Protein AF-A0A0C5AYK4-F1 (afdb_monomer)

Secondary structure (DSSP, 8-state):
-HHHHHHHHHHHHHHHHHHHHHHHHHHHHHTTT--HHHHHHHHHHHHHHH---HHHHHHHHT--HHHHH-------THHHHHHHHHHHHH-TT--HHHHHHHHHHTTS--

Mean predicted aligned error: 10.91 Å

Nearest PDB structures (foldseek):
  7tdy-assembly1_A  TM=3.920E-01  e=7.706E+00  Homo sapiens

Radius of gyration: 23.85 Å; Cα contacts (8 Å, |Δi|>4): 44; chains: 1; bounding box: 47×33×70 Å

Foldseek 3Di:
DVVVVVVVVVVVVVVVLVVLLVVLLVVCVVPVPDDPVCVLCVLVVSCVVSVDDLVSSCVSVVHDSCSNPDDPPPPVCVVVVVLLVVCCVVPVPDDPVNSVVVCVVVVNHD

Solvent-accessible surface area (backbone atoms only — not comparable to full-atom values): 6595 Å² total; 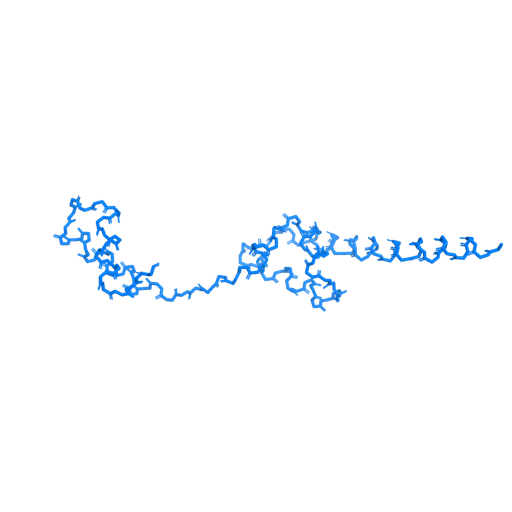per-residue (Å²): 114,71,65,60,55,54,49,50,54,53,48,54,49,51,52,51,54,52,51,51,51,49,54,53,47,52,54,49,62,78,53,70,88,58,56,77,70,55,61,67,51,41,58,58,53,49,29,69,75,67,71,48,52,74,67,56,46,27,61,73,67,74,45,54,69,66,64,74,65,54,74,83,69,82,63,81,50,60,65,58,53,51,49,52,48,54,50,40,75,77,39,73,86,59,50,70,72,56,51,50,54,51,38,39,75,70,68,78,45,135

Sequence (110 aa):
MRQLEKVNLRLKRRVADLNLDKAMLQDILAKKALTLARLREWPRDLQARYGASERQVCFAQQVSSSSFRCRFVAADDSALRLRIKEIIETRIHYRYRRVHVMLRREGLVG

Structure (mmCIF, N/CA/C/O backbone):
data_AF-A0A0C5AYK4-F1
#
_entry.id   AF-A0A0C5AYK4-F1
#
loop_
_atom_site.group_PDB
_atom_site.id
_atom_site.type_symbol
_atom_site.label_atom_id
_atom_site.label_alt_id
_atom_site.label_comp_id
_atom_site.label_asym_id
_atom_site.label_entity_id
_atom_site.label_seq_id
_atom_site.pdbx_PDB_ins_code
_atom_site.Cartn_x
_atom_site.Cartn_y
_atom_site.Cartn_z
_atom_site.occupancy
_atom_site.B_iso_or_equiv
_atom_site.auth_seq_id
_atom_site.auth_comp_id
_atom_site.auth_asym_id
_atom_site.auth_atom_id
_atom_site.pdbx_PDB_model_num
ATOM 1 N N . MET A 1 1 ? 27.879 -15.605 -33.256 1.00 61.47 1 MET A N 1
ATOM 2 C CA . MET A 1 1 ? 26.767 -14.657 -33.521 1.00 61.47 1 MET A CA 1
ATOM 3 C C . MET A 1 1 ? 25.600 -14.758 -32.526 1.00 61.47 1 MET A C 1
ATOM 5 O O . MET A 1 1 ? 25.299 -13.752 -31.900 1.00 61.47 1 MET A O 1
ATOM 9 N N . ARG A 1 2 ? 25.012 -15.938 -32.250 1.00 74.56 2 ARG A N 1
ATOM 10 C CA . ARG A 1 2 ? 23.851 -16.093 -31.325 1.00 74.56 2 ARG A CA 1
ATOM 11 C C . ARG A 1 2 ? 24.020 -15.576 -29.884 1.00 74.56 2 ARG A C 1
ATOM 13 O O . ARG A 1 2 ? 23.032 -15.283 -29.214 1.00 74.56 2 ARG A O 1
ATOM 20 N N . GLN A 1 3 ? 25.243 -15.503 -29.358 1.00 86.06 3 GLN A N 1
ATOM 21 C CA . GLN A 1 3 ? 25.481 -15.041 -27.983 1.00 86.06 3 GLN A CA 1
ATOM 22 C C . GLN A 1 3 ? 25.243 -13.532 -27.833 1.00 86.06 3 GLN A C 1
ATOM 24 O O . GLN A 1 3 ? 24.613 -13.107 -26.866 1.00 86.06 3 GLN A O 1
ATOM 29 N N . LEU A 1 4 ? 25.681 -12.741 -28.818 1.00 84.56 4 LEU A N 1
ATOM 30 C CA . LEU A 1 4 ? 25.492 -11.288 -28.837 1.00 84.56 4 LEU A CA 1
ATOM 31 C C . LEU A 1 4 ? 24.009 -10.921 -28.942 1.00 84.56 4 LEU A C 1
ATOM 33 O O . LEU A 1 4 ? 23.543 -10.035 -28.232 1.00 84.56 4 LEU A O 1
ATOM 37 N N . GLU A 1 5 ? 23.240 -11.655 -29.745 1.00 89.00 5 GLU A N 1
ATOM 38 C CA . GLU A 1 5 ? 21.788 -11.469 -29.870 1.00 89.00 5 GLU A CA 1
ATOM 39 C C . GLU A 1 5 ? 21.062 -11.724 -28.543 1.00 89.00 5 GLU A C 1
ATOM 41 O O . GLU A 1 5 ? 20.234 -10.917 -28.119 1.00 89.00 5 GLU A O 1
ATOM 46 N N . LYS A 1 6 ? 21.418 -12.808 -27.836 1.00 89.44 6 LYS A N 1
ATOM 47 C CA . LYS A 1 6 ? 20.855 -13.129 -26.514 1.00 89.44 6 LYS A CA 1
ATOM 48 C C . LYS A 1 6 ? 21.170 -12.052 -25.475 1.00 89.44 6 LYS A C 1
ATOM 50 O O . LYS A 1 6 ? 20.292 -11.690 -24.692 1.00 89.44 6 LYS A O 1
ATOM 55 N N . VAL A 1 7 ? 22.405 -11.549 -25.449 1.00 91.88 7 VAL A N 1
ATOM 56 C CA . VAL A 1 7 ? 22.812 -10.478 -24.524 1.00 91.88 7 VAL A CA 1
ATOM 57 C C . VAL A 1 7 ? 22.095 -9.172 -24.862 1.00 91.88 7 VAL A C 1
ATOM 59 O O . VAL A 1 7 ? 21.545 -8.545 -23.962 1.00 91.88 7 VAL A O 1
ATOM 62 N N . ASN A 1 8 ? 21.984 -8.815 -26.142 1.00 93.00 8 ASN A N 1
ATOM 63 C CA . ASN A 1 8 ? 21.244 -7.628 -26.573 1.00 93.00 8 ASN A CA 1
ATOM 64 C C . ASN A 1 8 ? 19.762 -7.691 -26.200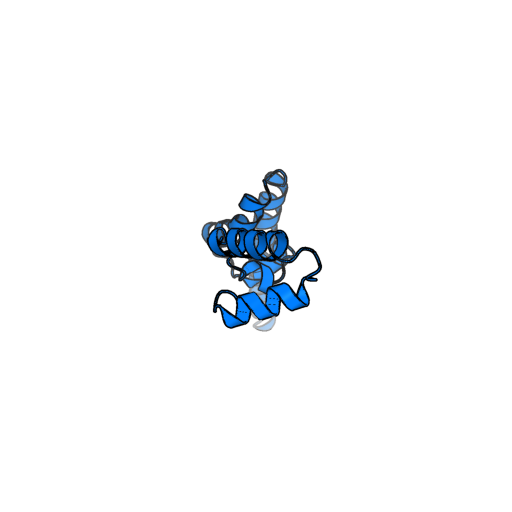 1.00 93.00 8 ASN A C 1
ATOM 66 O O . ASN A 1 8 ? 19.205 -6.701 -25.733 1.00 93.00 8 ASN A O 1
ATOM 70 N N . LEU A 1 9 ? 19.120 -8.852 -26.334 1.00 92.31 9 LEU A N 1
ATOM 71 C CA . LEU A 1 9 ? 17.741 -9.048 -25.881 1.00 92.31 9 LEU A CA 1
ATOM 72 C C . LEU A 1 9 ? 17.596 -8.838 -24.368 1.00 92.31 9 LEU A C 1
ATOM 74 O O . LEU A 1 9 ? 16.660 -8.176 -23.922 1.00 92.31 9 LEU A O 1
ATOM 78 N N . ARG A 1 10 ? 18.536 -9.364 -23.574 1.00 89.69 10 ARG A N 1
ATOM 79 C CA . ARG A 1 10 ? 18.552 -9.174 -22.113 1.00 89.69 10 ARG A CA 1
ATOM 80 C C . ARG A 1 10 ? 18.774 -7.713 -21.727 1.00 89.69 10 ARG A C 1
ATOM 82 O O . ARG A 1 10 ? 18.114 -7.231 -20.812 1.00 89.69 10 ARG A O 1
ATOM 89 N N . LEU A 1 11 ? 19.667 -7.014 -22.425 1.00 92.31 11 LEU A N 1
ATOM 90 C CA . LEU A 1 11 ? 19.934 -5.595 -22.194 1.00 92.31 11 LEU A CA 1
ATOM 91 C C . LEU A 1 11 ? 18.724 -4.737 -22.548 1.00 92.31 11 LEU A C 1
ATOM 93 O O . LEU A 1 11 ? 18.305 -3.932 -21.727 1.00 92.31 11 LEU A O 1
ATOM 97 N N . LYS A 1 12 ? 18.110 -4.961 -23.714 1.00 93.38 12 LYS A N 1
ATOM 98 C CA . LYS A 1 12 ? 16.899 -4.239 -24.127 1.00 93.38 12 LYS A CA 1
ATOM 99 C C . LYS A 1 12 ? 15.768 -4.397 -23.111 1.00 93.38 12 LYS A C 1
ATOM 101 O O . LYS A 1 12 ? 15.123 -3.410 -22.779 1.00 93.38 12 LYS A O 1
ATOM 106 N N . ARG A 1 13 ? 15.576 -5.607 -2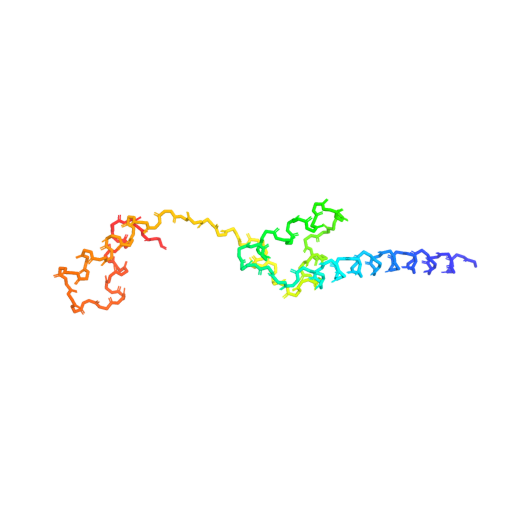2.571 1.00 89.12 13 ARG A N 1
ATOM 107 C CA . ARG A 1 13 ? 14.606 -5.856 -21.490 1.00 89.12 13 ARG A CA 1
ATOM 108 C C . ARG A 1 13 ? 14.948 -5.068 -20.225 1.00 89.12 13 ARG A C 1
ATOM 110 O O . ARG A 1 13 ? 14.119 -4.299 -19.765 1.00 89.12 13 ARG A O 1
ATOM 117 N N . ARG A 1 14 ? 16.188 -5.164 -19.733 1.00 89.12 14 ARG A N 1
ATOM 118 C CA . ARG A 1 14 ? 16.626 -4.420 -18.536 1.00 89.12 14 ARG A CA 1
ATOM 119 C C . ARG A 1 14 ? 16.493 -2.907 -18.694 1.00 89.12 14 ARG A C 1
ATOM 121 O O . ARG A 1 14 ? 16.099 -2.236 -17.753 1.00 89.12 14 ARG A O 1
ATOM 128 N N . VAL A 1 15 ? 16.827 -2.367 -19.864 1.00 92.50 15 VAL A N 1
ATOM 129 C CA . VAL A 1 15 ? 16.691 -0.932 -20.147 1.00 92.50 15 VAL A CA 1
ATOM 130 C C . VAL A 1 15 ? 15.221 -0.515 -20.140 1.00 92.50 15 VAL A C 1
ATOM 132 O O . VAL A 1 15 ? 14.902 0.539 -19.599 1.00 92.50 15 VAL A O 1
ATOM 135 N N . ALA A 1 16 ? 14.324 -1.335 -20.694 1.00 89.19 16 ALA A N 1
ATOM 136 C CA . ALA A 1 16 ? 12.889 -1.073 -20.640 1.00 89.19 16 ALA A CA 1
ATOM 137 C C . ALA A 1 16 ? 12.363 -1.080 -19.194 1.00 89.19 16 ALA A C 1
ATOM 139 O O . ALA A 1 16 ? 11.683 -0.134 -18.804 1.00 89.19 16 ALA A O 1
ATOM 140 N N . ASP A 1 17 ? 12.747 -2.081 -18.395 1.00 87.38 17 ASP A N 1
ATOM 141 C CA . ASP A 1 17 ? 12.356 -2.186 -16.984 1.00 87.38 17 ASP A CA 1
ATOM 142 C C . ASP A 1 17 ? 12.847 -0.969 -16.174 1.00 87.38 17 ASP A C 1
ATOM 144 O O . ASP A 1 17 ? 12.067 -0.321 -15.481 1.00 87.38 17 ASP A O 1
ATOM 148 N N . LEU A 1 18 ? 14.120 -0.584 -16.330 1.00 89.06 18 LEU A N 1
ATOM 149 C CA . LEU A 1 18 ? 14.699 0.571 -15.632 1.00 89.06 18 LEU A CA 1
ATOM 150 C C . LEU A 1 18 ? 14.089 1.907 -16.071 1.00 89.06 18 LEU A C 1
ATOM 152 O O . LEU A 1 18 ? 13.952 2.820 -15.256 1.00 89.06 18 LEU A O 1
ATOM 156 N N . ASN A 1 19 ? 13.730 2.050 -17.349 1.00 90.25 19 ASN A N 1
ATOM 157 C CA . ASN A 1 19 ? 13.054 3.252 -17.835 1.00 90.25 19 ASN A CA 1
ATOM 158 C C . ASN A 1 19 ? 11.644 3.380 -17.249 1.00 90.25 19 ASN A C 1
ATOM 160 O O . ASN A 1 19 ? 11.234 4.493 -16.914 1.00 90.25 19 ASN A O 1
ATOM 164 N N . LEU A 1 20 ? 10.932 2.261 -17.091 1.00 87.94 20 LEU A N 1
ATOM 165 C CA . LEU A 1 20 ? 9.634 2.231 -16.422 1.00 87.94 20 LEU A CA 1
ATOM 166 C C . LEU A 1 20 ? 9.770 2.679 -14.962 1.00 87.94 20 LEU A C 1
ATOM 168 O O . LEU A 1 20 ? 9.088 3.613 -14.539 1.00 87.94 20 LEU A O 1
ATOM 172 N N . ASP A 1 21 ? 10.715 2.087 -14.229 1.00 86.06 21 ASP A N 1
ATOM 173 C CA . ASP A 1 21 ? 10.976 2.422 -12.826 1.00 86.06 21 ASP A CA 1
ATOM 174 C C . ASP A 1 21 ? 11.369 3.898 -12.664 1.00 86.06 21 ASP A C 1
ATOM 176 O O . ASP A 1 21 ? 10.867 4.596 -11.781 1.00 86.06 21 ASP A O 1
ATOM 180 N N . LYS A 1 22 ? 12.218 4.419 -13.558 1.00 90.19 22 LYS A N 1
ATOM 181 C CA . LYS A 1 22 ? 12.606 5.835 -13.569 1.00 90.19 22 LYS A CA 1
ATOM 182 C C . LYS A 1 22 ? 11.398 6.755 -13.748 1.00 90.19 22 LYS A C 1
ATOM 184 O O . LYS A 1 22 ? 11.284 7.740 -13.018 1.00 90.19 22 LYS A O 1
ATOM 189 N N . ALA A 1 23 ? 10.515 6.456 -14.701 1.00 87.88 23 ALA A N 1
ATOM 190 C CA . ALA A 1 23 ? 9.320 7.259 -14.949 1.00 87.88 23 ALA A CA 1
ATOM 191 C C . ALA A 1 23 ? 8.390 7.262 -13.725 1.00 87.88 23 ALA A C 1
ATOM 193 O O . ALA A 1 23 ? 7.915 8.318 -13.311 1.00 87.88 23 ALA A O 1
ATOM 194 N N . MET A 1 24 ? 8.204 6.099 -13.096 1.00 85.25 24 MET A N 1
ATOM 195 C CA . MET A 1 24 ? 7.419 5.965 -11.868 1.00 85.25 24 MET A CA 1
ATOM 196 C C . MET A 1 24 ? 8.014 6.785 -10.713 1.00 85.25 24 MET A C 1
ATOM 198 O O . MET A 1 24 ? 7.289 7.507 -10.031 1.00 85.25 24 MET A O 1
ATOM 202 N N . LEU A 1 25 ? 9.334 6.721 -10.509 1.00 84.44 25 LEU A N 1
ATOM 203 C CA . LEU A 1 25 ? 10.032 7.470 -9.459 1.00 84.44 25 LEU A CA 1
ATOM 204 C C . LEU A 1 25 ? 9.970 8.986 -9.668 1.00 84.44 25 LEU A C 1
ATOM 206 O O . LEU A 1 25 ? 9.796 9.727 -8.701 1.00 84.44 25 LEU A O 1
ATOM 210 N N . GLN A 1 26 ? 10.078 9.458 -10.912 1.00 86.50 26 GLN A N 1
ATOM 211 C CA . GLN A 1 26 ? 9.903 10.879 -11.225 1.00 86.50 26 GLN A CA 1
ATOM 212 C C . GLN A 1 26 ? 8.496 11.361 -10.868 1.00 86.50 26 GLN A C 1
ATOM 214 O O . GLN A 1 26 ? 8.349 12.429 -10.273 1.00 86.50 26 GLN A O 1
ATOM 219 N N . ASP A 1 27 ? 7.477 10.551 -11.155 1.00 83.38 27 ASP A N 1
ATOM 220 C CA . ASP A 1 27 ? 6.095 10.883 -10.822 1.00 83.38 27 ASP A CA 1
ATOM 221 C C . ASP A 1 27 ? 5.891 10.931 -9.293 1.00 83.38 27 ASP A C 1
ATOM 223 O O . ASP A 1 27 ? 5.279 11.871 -8.778 1.00 83.38 27 ASP A O 1
ATOM 227 N N . ILE A 1 28 ? 6.466 9.970 -8.550 1.00 77.00 28 ILE A N 1
ATOM 228 C CA . ILE A 1 28 ? 6.462 9.940 -7.071 1.00 77.00 28 ILE A CA 1
ATOM 229 C C . ILE A 1 28 ? 7.100 11.209 -6.499 1.00 77.00 28 ILE A C 1
ATOM 231 O O . ILE A 1 28 ? 6.529 11.852 -5.616 1.00 77.00 28 ILE A O 1
ATOM 235 N N . LEU A 1 29 ? 8.279 11.583 -7.002 1.00 79.12 29 LEU A N 1
ATOM 236 C CA . LEU A 1 29 ? 9.006 12.766 -6.542 1.00 79.12 29 LEU A CA 1
ATOM 237 C C . LEU A 1 29 ? 8.214 14.053 -6.791 1.00 79.12 29 LEU A C 1
ATOM 239 O O . LEU A 1 29 ? 8.148 14.898 -5.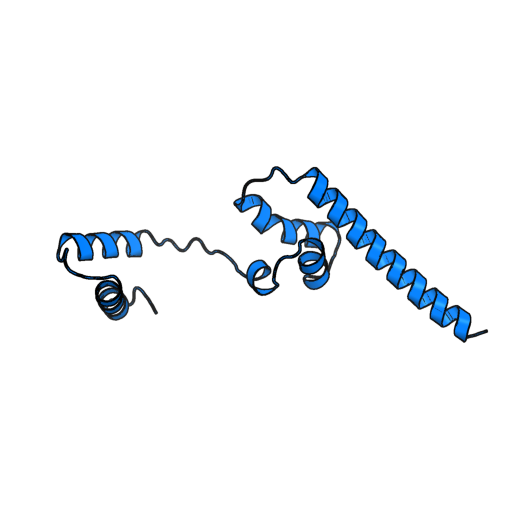899 1.00 79.12 29 LEU A O 1
ATOM 243 N N . ALA A 1 30 ? 7.556 14.172 -7.947 1.00 78.50 30 ALA A N 1
ATOM 244 C CA . ALA A 1 30 ? 6.729 15.330 -8.287 1.00 78.50 30 ALA A CA 1
ATOM 245 C C . ALA A 1 30 ? 5.519 15.508 -7.352 1.00 78.50 30 ALA A C 1
ATOM 247 O O . ALA A 1 30 ? 4.997 16.611 -7.206 1.00 78.50 30 ALA A O 1
ATOM 248 N N . LYS A 1 31 ? 5.059 14.432 -6.708 1.00 71.12 31 LYS A N 1
ATOM 249 C CA . LYS A 1 31 ? 3.802 14.399 -5.951 1.00 71.12 31 LYS A CA 1
ATOM 250 C C . LYS A 1 31 ? 4.010 14.002 -4.478 1.00 71.12 31 LYS A C 1
ATOM 252 O O . LYS A 1 31 ? 3.078 13.578 -3.803 1.00 71.12 31 LYS A O 1
ATOM 257 N N . LYS A 1 32 ? 5.220 14.194 -3.942 1.00 61.25 32 LYS A N 1
ATOM 258 C CA . LYS A 1 32 ? 5.621 13.859 -2.557 1.00 61.25 32 LYS A CA 1
ATOM 259 C C . LYS A 1 32 ? 4.830 14.601 -1.455 1.00 61.25 32 LYS A C 1
ATOM 261 O O . LYS A 1 32 ? 4.900 14.213 -0.295 1.00 61.25 32 LYS A O 1
ATOM 266 N N . ALA A 1 33 ? 4.055 15.631 -1.801 1.00 58.53 33 ALA A N 1
ATOM 267 C CA . ALA A 1 33 ? 3.273 16.462 -0.875 1.00 58.53 33 ALA A CA 1
ATOM 268 C C . ALA A 1 33 ? 1.829 15.966 -0.616 1.00 58.53 33 ALA A C 1
ATOM 270 O O . ALA A 1 33 ? 0.943 16.759 -0.304 1.00 58.53 33 ALA A O 1
ATOM 271 N N . LEU A 1 34 ? 1.549 14.673 -0.788 1.00 64.94 34 LEU A N 1
ATOM 272 C CA . LEU A 1 34 ? 0.191 14.132 -0.692 1.00 64.94 34 LEU A CA 1
ATOM 273 C C . LEU A 1 34 ? -0.169 13.643 0.721 1.00 64.94 34 LEU A C 1
ATOM 275 O O . LEU A 1 34 ? 0.657 13.085 1.439 1.00 64.94 34 LEU A O 1
ATOM 279 N N . THR A 1 35 ? -1.439 13.808 1.103 1.00 68.94 35 THR A N 1
ATOM 280 C CA . THR A 1 35 ? -2.012 13.294 2.359 1.00 68.94 35 THR A CA 1
ATOM 281 C C . THR A 1 35 ? -1.852 11.767 2.455 1.00 68.94 35 THR A C 1
ATOM 283 O O . THR A 1 35 ? -1.954 11.067 1.449 1.00 68.94 35 THR A O 1
ATOM 286 N N . LEU A 1 36 ? -1.678 11.223 3.668 1.00 64.31 36 LEU A N 1
ATOM 287 C CA . LEU A 1 36 ? -1.527 9.779 3.948 1.00 64.31 36 LEU A CA 1
ATOM 288 C C . LEU A 1 36 ? -2.560 8.876 3.246 1.00 64.31 36 LEU A C 1
ATOM 290 O O . LEU A 1 36 ? -2.218 7.777 2.820 1.00 64.31 36 LEU A O 1
ATOM 294 N N . ALA A 1 37 ? -3.807 9.333 3.100 1.00 67.62 37 ALA A N 1
ATOM 295 C CA . ALA A 1 37 ? -4.847 8.610 2.365 1.00 67.62 37 ALA A CA 1
ATOM 296 C C . ALA A 1 37 ? -4.509 8.473 0.870 1.00 67.62 37 ALA A C 1
ATOM 298 O O . ALA A 1 37 ? -4.565 7.383 0.306 1.00 67.62 37 ALA A O 1
ATOM 299 N N . ARG A 1 38 ? -4.051 9.564 0.251 1.00 71.44 38 ARG A N 1
ATOM 300 C CA . ARG A 1 38 ? -3.672 9.602 -1.161 1.00 71.44 38 ARG A CA 1
ATOM 301 C C . ARG A 1 38 ? -2.415 8.774 -1.434 1.00 71.44 38 ARG A C 1
ATOM 303 O O . ARG A 1 38 ? -2.352 8.122 -2.468 1.00 71.44 38 ARG A O 1
ATOM 310 N N . LEU A 1 39 ? -1.459 8.733 -0.500 1.00 68.50 39 LEU A N 1
ATOM 311 C CA . LEU A 1 39 ? -0.284 7.850 -0.582 1.00 68.50 39 LEU A CA 1
ATOM 312 C C . LEU A 1 39 ? -0.659 6.355 -0.623 1.00 68.50 39 LEU A C 1
ATOM 314 O O . LEU A 1 39 ? 0.088 5.564 -1.189 1.00 68.50 39 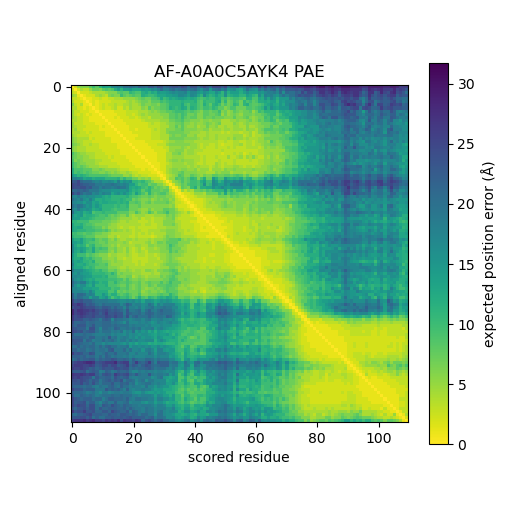LEU A O 1
ATOM 318 N N . ARG A 1 40 ? -1.812 5.961 -0.061 1.00 70.06 40 ARG A N 1
ATOM 319 C CA . ARG A 1 40 ? -2.280 4.561 -0.034 1.00 70.06 40 ARG A CA 1
ATOM 320 C C . ARG A 1 40 ? -2.982 4.124 -1.323 1.00 70.06 40 ARG A C 1
ATOM 322 O O . ARG A 1 40 ? -2.851 2.968 -1.711 1.00 70.06 40 ARG A O 1
ATOM 329 N N . GLU A 1 41 ? -3.698 5.023 -1.994 1.00 75.44 41 GLU A N 1
ATOM 330 C CA . GLU A 1 41 ? -4.311 4.759 -3.313 1.00 75.44 41 GLU A CA 1
ATOM 331 C C . GLU A 1 41 ? -3.299 4.840 -4.456 1.00 75.44 41 GLU A C 1
ATOM 333 O O . GLU A 1 41 ? -3.379 4.121 -5.450 1.00 75.44 41 GLU A O 1
ATOM 338 N N . TRP A 1 42 ? -2.283 5.669 -4.272 1.00 75.12 42 TRP A N 1
ATOM 339 C CA . TRP A 1 42 ? -1.248 5.956 -5.246 1.00 75.12 42 TRP A CA 1
ATOM 340 C C . TRP A 1 42 ? -0.563 4.782 -5.939 1.00 75.12 42 TRP A C 1
ATOM 342 O O . TRP A 1 42 ? -0.380 4.832 -7.157 1.00 75.12 42 TRP A O 1
ATOM 352 N N . PRO A 1 43 ? -0.138 3.729 -5.222 1.00 79.44 43 PRO A N 1
ATOM 353 C CA . PRO A 1 43 ? 0.483 2.604 -5.895 1.00 79.44 43 PRO A CA 1
ATOM 354 C C . PRO A 1 43 ? -0.500 1.853 -6.812 1.00 79.44 43 PRO A C 1
ATOM 356 O O . PRO A 1 43 ? -0.067 1.286 -7.812 1.00 79.44 43 PRO A O 1
ATOM 359 N N . ARG A 1 44 ? -1.820 1.911 -6.569 1.00 80.81 44 ARG A N 1
ATOM 360 C CA . ARG A 1 44 ? -2.816 1.401 -7.532 1.00 80.81 44 ARG A CA 1
ATOM 361 C C . ARG A 1 44 ? -2.920 2.299 -8.765 1.00 80.81 44 ARG A C 1
ATOM 363 O O . ARG A 1 44 ? -2.965 1.781 -9.878 1.00 80.81 44 ARG A O 1
ATOM 370 N N . ASP A 1 45 ? -2.871 3.617 -8.584 1.00 81.94 45 ASP A N 1
ATOM 371 C CA . ASP A 1 45 ? -2.849 4.574 -9.698 1.00 81.94 45 ASP A CA 1
ATOM 372 C C . ASP A 1 45 ? -1.618 4.382 -10.596 1.00 81.94 45 ASP A C 1
ATOM 374 O O . ASP A 1 45 ? -1.733 4.404 -11.820 1.00 81.94 45 ASP A O 1
ATOM 378 N N . LEU A 1 46 ? -0.437 4.172 -10.006 1.00 81.81 46 LEU A N 1
ATOM 379 C CA . LEU A 1 46 ? 0.795 3.850 -10.737 1.00 81.81 46 LEU A CA 1
ATOM 380 C C . LEU A 1 46 ? 0.655 2.547 -11.526 1.00 81.81 46 LEU A C 1
ATOM 382 O O . LEU A 1 46 ? 1.049 2.489 -12.690 1.00 81.81 46 LEU A O 1
ATOM 386 N N . GLN A 1 47 ? 0.063 1.520 -10.911 1.00 85.31 47 GLN A N 1
ATOM 387 C CA . GLN A 1 47 ? -0.188 0.242 -11.568 1.00 85.31 47 GLN A CA 1
ATOM 388 C C . GLN A 1 47 ? -1.055 0.422 -12.823 1.00 85.31 47 GLN A C 1
ATOM 390 O O . GLN A 1 47 ? -0.723 -0.105 -13.882 1.00 85.31 47 GLN A O 1
ATOM 395 N N . ALA A 1 48 ? -2.127 1.212 -12.716 1.00 85.44 48 ALA A N 1
ATOM 396 C CA . ALA A 1 48 ? -3.041 1.489 -13.820 1.00 85.44 48 ALA A CA 1
ATOM 397 C C . ALA A 1 48 ? -2.405 2.351 -14.926 1.00 85.44 48 ALA A C 1
ATOM 399 O O . ALA A 1 48 ? -2.613 2.081 -16.105 1.00 85.44 48 ALA A O 1
ATOM 400 N N . ARG A 1 49 ? -1.611 3.369 -14.567 1.00 85.81 49 ARG A N 1
ATOM 401 C CA . ARG A 1 49 ? -0.987 4.293 -15.535 1.00 85.81 49 ARG A CA 1
ATOM 402 C C . ARG A 1 49 ? 0.151 3.664 -16.329 1.00 85.81 49 ARG A C 1
ATOM 404 O O . ARG A 1 49 ? 0.300 3.958 -17.508 1.00 85.81 49 ARG A O 1
ATOM 411 N N . TYR A 1 50 ? 0.967 2.844 -15.673 1.00 84.88 50 TYR A N 1
ATOM 412 C CA . TYR A 1 50 ? 2.210 2.324 -16.247 1.00 84.88 50 TYR A CA 1
ATOM 413 C C . TYR A 1 50 ? 2.131 0.837 -16.614 1.00 84.88 50 TYR A C 1
ATOM 415 O O . TYR A 1 50 ? 3.103 0.285 -17.121 1.00 84.88 50 TYR A O 1
ATOM 423 N N . GLY A 1 51 ? 1.003 0.166 -16.344 1.00 84.81 51 GLY A N 1
ATOM 424 C CA . GLY A 1 51 ? 0.856 -1.278 -16.567 1.00 84.81 51 GLY A CA 1
ATOM 425 C C . GLY A 1 51 ? 1.843 -2.118 -15.748 1.00 84.81 51 GLY A C 1
ATOM 426 O O . GLY A 1 51 ? 2.145 -3.254 -16.110 1.00 84.81 51 GLY A O 1
ATOM 427 N N . ALA A 1 52 ? 2.385 -1.548 -14.669 1.00 85.25 52 ALA A N 1
ATOM 428 C CA . ALA A 1 52 ? 3.425 -2.164 -13.859 1.00 85.25 52 ALA A CA 1
ATOM 429 C C . ALA A 1 52 ? 2.865 -3.322 -13.019 1.00 85.25 52 ALA A C 1
ATOM 431 O O . ALA A 1 52 ? 1.698 -3.337 -12.626 1.00 85.25 52 ALA A O 1
ATOM 432 N N . SER A 1 53 ? 3.706 -4.301 -12.696 1.00 85.12 53 SER A N 1
ATOM 433 C CA . SER A 1 53 ? 3.336 -5.355 -11.749 1.00 85.12 53 SER A CA 1
ATOM 434 C C . SER A 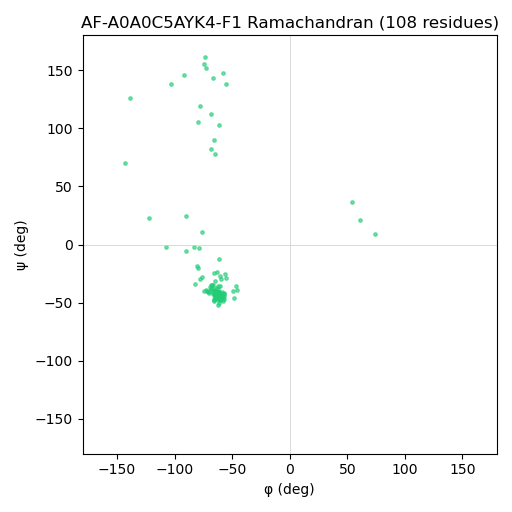1 53 ? 3.332 -4.837 -10.307 1.00 85.12 53 SER A C 1
ATOM 436 O O . SER A 1 53 ? 4.072 -3.918 -9.956 1.00 85.12 53 SER A O 1
ATOM 438 N N . GLU A 1 54 ? 2.565 -5.489 -9.427 1.00 82.69 54 GLU A N 1
ATOM 439 C CA . GLU A 1 54 ? 2.569 -5.211 -7.981 1.00 82.69 54 GLU A CA 1
ATOM 440 C C . GLU A 1 54 ? 3.995 -5.165 -7.401 1.00 82.69 54 GLU A C 1
ATOM 442 O O . GLU A 1 54 ? 4.310 -4.299 -6.588 1.00 82.69 54 GLU A O 1
ATOM 447 N N . ARG A 1 55 ? 4.875 -6.073 -7.845 1.00 83.25 55 ARG A N 1
ATOM 448 C CA . ARG A 1 55 ? 6.267 -6.143 -7.380 1.00 83.25 55 ARG A CA 1
ATOM 449 C C . ARG A 1 55 ? 7.071 -4.909 -7.778 1.00 83.25 55 ARG A C 1
ATOM 451 O O . ARG A 1 55 ? 7.792 -4.383 -6.939 1.00 83.25 55 ARG A O 1
ATOM 458 N N . GLN A 1 56 ? 6.929 -4.453 -9.022 1.00 82.75 56 GLN A N 1
ATOM 459 C CA . GLN A 1 56 ? 7.615 -3.256 -9.519 1.00 82.75 56 GLN A CA 1
ATOM 460 C C . GLN A 1 56 ? 7.155 -2.009 -8.762 1.00 82.75 56 GLN A C 1
ATOM 462 O O . GLN A 1 56 ? 7.978 -1.229 -8.295 1.00 82.75 56 GLN A O 1
ATOM 467 N N . VAL A 1 57 ? 5.847 -1.872 -8.538 1.00 84.44 57 VAL A N 1
ATOM 468 C CA . VAL A 1 57 ? 5.286 -0.754 -7.766 1.00 84.44 57 VAL A CA 1
ATOM 469 C C . VAL A 1 57 ? 5.766 -0.768 -6.311 1.00 84.44 57 VAL A C 1
ATOM 471 O O . VAL A 1 57 ? 6.214 0.262 -5.808 1.00 84.44 57 VAL A O 1
ATOM 474 N N . CYS A 1 58 ? 5.716 -1.923 -5.638 1.00 84.12 58 CYS A N 1
ATOM 475 C CA . CYS A 1 58 ? 6.189 -2.062 -4.256 1.00 84.12 58 CYS A CA 1
ATOM 476 C C . CYS A 1 58 ? 7.688 -1.755 -4.130 1.00 84.12 58 CYS A C 1
ATOM 478 O O . CYS A 1 58 ? 8.099 -1.089 -3.181 1.00 84.12 58 CYS A O 1
ATOM 480 N N . PHE A 1 59 ? 8.494 -2.209 -5.095 1.00 82.56 59 PHE A N 1
ATOM 481 C CA . PHE A 1 59 ? 9.931 -1.950 -5.131 1.00 82.56 59 PHE A CA 1
ATOM 482 C C . PHE A 1 59 ? 10.233 -0.461 -5.334 1.00 82.56 59 PHE A C 1
ATOM 484 O O . PHE A 1 59 ? 10.987 0.119 -4.556 1.00 82.56 59 PHE A O 1
ATOM 491 N N . ALA A 1 60 ? 9.583 0.182 -6.311 1.00 81.31 60 ALA A N 1
ATOM 492 C CA . ALA A 1 60 ? 9.760 1.605 -6.592 1.00 81.31 60 ALA A CA 1
ATOM 493 C C . ALA A 1 60 ? 9.332 2.505 -5.417 1.00 81.31 60 ALA A C 1
ATOM 495 O O . ALA A 1 60 ? 9.967 3.523 -5.158 1.00 81.31 60 ALA A O 1
ATOM 496 N N . GLN A 1 61 ? 8.280 2.132 -4.678 1.00 77.12 61 GLN A N 1
ATOM 497 C CA . GLN A 1 61 ? 7.807 2.896 -3.515 1.00 77.12 61 GLN A CA 1
ATOM 498 C C . GLN A 1 61 ? 8.440 2.494 -2.176 1.00 77.12 61 GLN A C 1
ATOM 500 O O . GLN A 1 61 ? 8.165 3.143 -1.170 1.00 77.12 61 GLN A O 1
ATOM 505 N N . GLN A 1 62 ? 9.262 1.441 -2.137 1.00 78.62 62 GLN A N 1
ATOM 506 C CA . GLN A 1 62 ? 9.782 0.848 -0.895 1.00 78.62 62 GLN A CA 1
ATOM 507 C C . GLN A 1 62 ? 8.674 0.462 0.106 1.00 78.62 62 GLN A C 1
ATOM 509 O O . GLN A 1 62 ? 8.828 0.588 1.321 1.00 78.62 62 GLN A O 1
ATOM 514 N N . VAL A 1 63 ? 7.538 -0.022 -0.400 1.00 77.88 63 VAL A N 1
ATOM 515 C CA . VAL A 1 63 ? 6.401 -0.472 0.416 1.00 77.88 63 VAL A CA 1
ATOM 516 C C . VAL A 1 63 ? 6.389 -1.995 0.456 1.00 77.88 63 VAL A C 1
ATOM 518 O O . VAL A 1 63 ? 6.595 -2.662 -0.557 1.00 77.88 63 VAL A O 1
ATOM 521 N N . SER A 1 64 ? 6.126 -2.574 1.628 1.00 81.12 64 SER A N 1
ATOM 522 C CA . SER A 1 64 ? 5.969 -4.024 1.743 1.00 81.12 64 SER A CA 1
ATOM 523 C C . SER A 1 64 ? 4.713 -4.504 1.008 1.00 81.12 64 SER A C 1
ATOM 525 O O . SER A 1 64 ? 3.658 -3.866 1.041 1.00 81.12 64 SER A O 1
ATOM 527 N N . SER A 1 65 ? 4.793 -5.679 0.381 1.00 78.88 65 SER A N 1
ATOM 528 C CA . SER A 1 65 ? 3.658 -6.263 -0.348 1.00 78.88 65 SER A CA 1
ATOM 529 C C . SER A 1 65 ? 2.439 -6.498 0.556 1.00 78.88 65 SER A C 1
ATOM 531 O O . SER A 1 65 ? 1.302 -6.383 0.108 1.00 78.88 65 SER A O 1
ATOM 533 N N . SER A 1 66 ? 2.651 -6.763 1.851 1.00 79.75 66 SER A N 1
ATOM 534 C CA . SER A 1 66 ? 1.577 -6.848 2.848 1.00 79.75 66 SER A CA 1
ATOM 535 C C . SER A 1 66 ? 0.844 -5.517 3.016 1.00 79.75 66 SER A C 1
ATOM 537 O O . SER A 1 66 ? -0.383 -5.494 3.021 1.00 79.75 66 SER A O 1
ATOM 539 N N . SER A 1 67 ? 1.575 -4.404 3.094 1.00 75.31 67 SER A N 1
ATOM 540 C CA . SER A 1 67 ? 0.992 -3.066 3.215 1.00 75.31 67 SER A CA 1
ATOM 541 C C . SER A 1 67 ? 0.286 -2.630 1.932 1.00 75.31 67 SER A C 1
ATOM 543 O O . SER A 1 67 ? -0.776 -2.025 2.009 1.00 75.31 67 SER A O 1
ATOM 545 N N . PHE A 1 68 ? 0.810 -2.994 0.756 1.00 75.50 68 PHE A N 1
ATOM 546 C CA . PHE A 1 68 ? 0.152 -2.728 -0.531 1.00 75.50 68 PHE A CA 1
ATOM 547 C C . PHE A 1 68 ? -1.151 -3.533 -0.723 1.00 75.50 68 PHE A C 1
ATOM 549 O O . PHE A 1 68 ? -2.123 -3.058 -1.322 1.00 75.50 68 PHE A O 1
ATOM 556 N N . ARG A 1 69 ? -1.197 -4.768 -0.210 1.00 77.62 69 ARG A N 1
ATOM 557 C CA . ARG A 1 69 ? -2.408 -5.609 -0.221 1.00 77.62 69 ARG A CA 1
ATOM 558 C C . ARG A 1 69 ? -3.395 -5.255 0.879 1.00 77.62 69 ARG A C 1
ATOM 560 O O . ARG A 1 69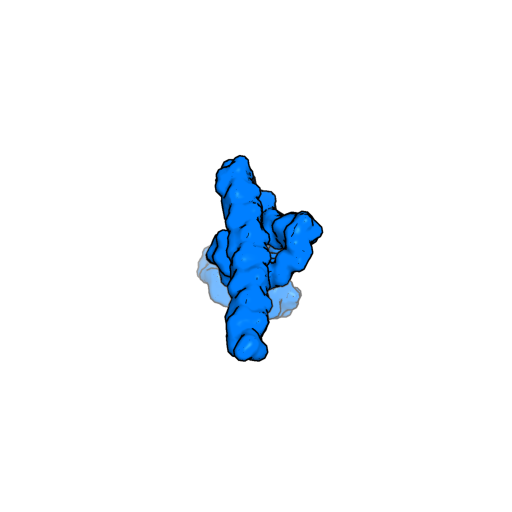 ? -4.568 -5.606 0.753 1.00 77.62 69 ARG A O 1
ATOM 567 N N . CYS A 1 70 ? -2.939 -4.576 1.929 1.00 71.12 70 CYS A N 1
ATOM 568 C CA . CYS A 1 70 ? -3.781 -4.153 3.032 1.00 71.12 70 CYS A CA 1
ATOM 569 C C . CYS A 1 70 ? -4.859 -3.194 2.517 1.00 71.12 70 CYS A C 1
ATOM 571 O O . CYS A 1 70 ? -4.614 -2.018 2.244 1.00 71.12 70 CYS A O 1
ATOM 573 N N . ARG A 1 71 ? -6.081 -3.709 2.374 1.00 61.22 71 ARG A N 1
ATOM 574 C CA . ARG A 1 71 ? -7.266 -2.872 2.252 1.00 61.22 71 ARG A CA 1
ATOM 575 C C . ARG A 1 71 ? -7.632 -2.437 3.661 1.00 61.22 71 ARG A C 1
ATOM 577 O O . ARG A 1 71 ? -8.160 -3.231 4.431 1.00 61.22 71 ARG A O 1
ATOM 584 N N . PHE A 1 72 ? -7.358 -1.177 3.982 1.00 57.78 72 PHE A N 1
ATOM 585 C CA . PHE A 1 72 ? -8.038 -0.520 5.089 1.00 57.78 72 PHE A CA 1
ATOM 586 C C . PHE A 1 72 ? -9.507 -0.398 4.695 1.00 57.78 72 PHE A C 1
ATOM 588 O O . PHE A 1 72 ? -9.915 0.568 4.057 1.00 57.78 72 PHE A O 1
ATOM 595 N N . VAL A 1 73 ? -10.297 -1.414 5.026 1.00 60.66 73 VAL A N 1
ATOM 596 C CA . VAL A 1 73 ? -11.729 -1.212 5.181 1.00 60.66 73 VAL A CA 1
ATOM 597 C C . VAL A 1 73 ? -11.824 -0.357 6.432 1.00 60.66 73 VAL A C 1
ATOM 599 O O . VAL A 1 73 ? -11.433 -0.806 7.509 1.00 60.66 73 VAL A O 1
ATOM 602 N N . AL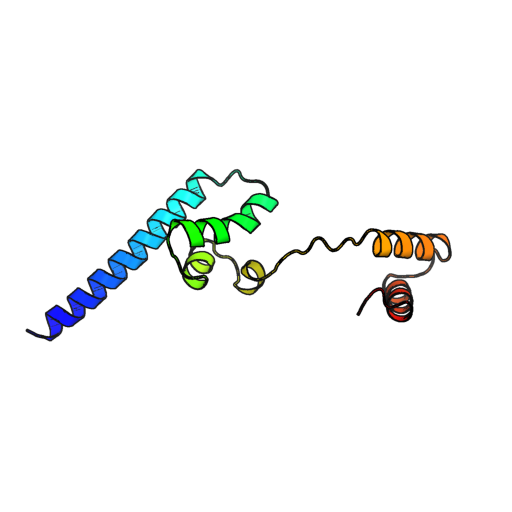A A 1 74 ? -12.256 0.895 6.293 1.00 59.72 74 ALA A N 1
ATOM 603 C CA . ALA A 1 74 ? -12.806 1.612 7.431 1.00 59.72 74 ALA A CA 1
ATOM 604 C C . ALA A 1 74 ? -14.086 0.860 7.798 1.00 59.72 74 ALA A C 1
ATOM 606 O O . ALA A 1 74 ? -15.173 1.214 7.351 1.00 59.72 74 ALA A O 1
ATOM 607 N N . ALA A 1 75 ? -13.932 -0.275 8.483 1.00 64.75 75 ALA A N 1
ATOM 608 C CA . ALA A 1 75 ? -15.053 -0.945 9.092 1.00 64.75 75 ALA A CA 1
ATOM 609 C C . ALA A 1 75 ? -15.701 0.101 9.992 1.00 64.75 75 ALA A C 1
ATOM 611 O O . ALA A 1 75 ? -15.009 0.928 10.601 1.00 64.75 75 ALA A O 1
ATOM 612 N N . ASP A 1 76 ? -17.028 0.145 9.980 1.00 70.62 76 ASP A N 1
ATOM 613 C CA . ASP A 1 76 ? -17.746 1.048 10.853 1.00 70.62 76 ASP A CA 1
ATOM 614 C C . ASP A 1 76 ? -17.564 0.571 12.299 1.00 70.62 76 ASP A C 1
ATOM 616 O O . ASP A 1 76 ? -18.390 -0.132 12.873 1.00 70.62 76 ASP A O 1
ATOM 620 N N . ASP A 1 77 ? -16.430 0.937 12.893 1.00 81.00 77 ASP A N 1
ATOM 621 C CA . ASP A 1 77 ? -16.095 0.596 14.268 1.00 81.00 77 ASP A CA 1
ATOM 622 C C . ASP A 1 77 ? -16.885 1.483 15.246 1.00 81.00 77 ASP A C 1
ATOM 624 O O . ASP A 1 77 ? -16.543 1.543 16.425 1.00 81.00 77 ASP A O 1
ATOM 628 N N . SER A 1 78 ? -17.892 2.245 14.791 1.00 84.94 78 SER A N 1
ATOM 629 C CA . SER A 1 78 ? -18.731 3.072 15.664 1.00 84.94 78 SER A CA 1
ATOM 630 C C . SER A 1 78 ? -19.391 2.226 16.751 1.00 84.94 78 SER A C 1
ATOM 632 O O . SER A 1 78 ? -19.269 2.565 17.928 1.00 84.94 78 SER A O 1
ATOM 634 N N . ALA A 1 79 ? -19.973 1.081 16.382 1.00 86.00 79 ALA A N 1
ATOM 635 C CA . ALA A 1 79 ? -20.576 0.135 17.316 1.00 86.00 79 ALA A CA 1
ATOM 636 C C . ALA A 1 79 ? -19.545 -0.417 18.316 1.00 86.00 79 ALA A C 1
ATOM 638 O O . ALA A 1 79 ? -19.792 -0.448 19.522 1.00 86.00 79 ALA A O 1
ATOM 639 N N . LEU A 1 80 ? -18.349 -0.778 17.837 1.00 88.62 80 LEU A N 1
ATOM 640 C CA . LEU A 1 80 ? -17.261 -1.277 18.680 1.00 88.62 80 LEU A CA 1
ATOM 641 C C . LEU A 1 80 ? -16.763 -0.204 19.662 1.00 88.62 80 LEU A C 1
ATOM 643 O O . LEU A 1 80 ? -16.577 -0.476 20.848 1.00 88.62 80 LEU A O 1
ATOM 647 N N . ARG A 1 81 ? -16.568 1.028 19.181 1.00 89.88 81 ARG A N 1
ATOM 648 C CA . ARG A 1 81 ? -16.138 2.176 19.991 1.00 89.88 81 ARG A CA 1
ATOM 649 C C . ARG A 1 81 ? -17.175 2.543 21.044 1.00 89.88 81 ARG A C 1
ATOM 651 O O . ARG A 1 81 ? -16.798 2.774 22.192 1.00 89.88 81 ARG A O 1
ATOM 658 N N . LEU A 1 82 ? -18.455 2.566 20.671 1.00 92.19 82 LEU A N 1
ATOM 659 C CA . LEU A 1 82 ? -19.553 2.819 21.599 1.00 92.19 82 LEU A CA 1
ATOM 660 C C . LEU A 1 82 ? -19.562 1.758 22.700 1.00 92.19 82 LEU A C 1
ATOM 662 O O . LEU A 1 82 ? -19.571 2.098 23.880 1.00 92.19 82 LEU A O 1
ATOM 666 N N . ARG A 1 83 ? -19.426 0.483 22.327 1.00 91.69 83 ARG A N 1
ATOM 667 C CA . ARG A 1 83 ? -19.428 -0.609 23.297 1.00 91.69 83 ARG A CA 1
ATOM 668 C C . ARG A 1 83 ? -18.233 -0.579 24.248 1.00 91.69 83 ARG A C 1
ATOM 670 O O . ARG A 1 83 ? -18.385 -0.809 25.445 1.00 91.69 83 ARG A O 1
ATOM 677 N N . ILE A 1 84 ? -17.040 -0.261 23.744 1.00 91.38 84 ILE A N 1
ATOM 678 C CA . ILE A 1 84 ? -15.856 -0.048 24.590 1.00 91.38 84 ILE A CA 1
ATOM 679 C C . ILE A 1 84 ? -16.126 1.057 25.614 1.00 91.38 84 ILE A C 1
ATOM 681 O O . ILE A 1 84 ? -15.795 0.890 26.789 1.00 91.38 84 ILE A O 1
ATOM 685 N N . LYS A 1 85 ? -16.740 2.163 25.178 1.00 92.06 85 LYS A N 1
ATOM 686 C CA . LYS A 1 85 ? -17.077 3.289 26.049 1.00 92.06 85 LYS A CA 1
ATOM 687 C C . LYS A 1 85 ? -18.048 2.865 27.154 1.00 92.06 85 LYS A C 1
ATOM 689 O O . LYS A 1 85 ? -17.739 3.083 28.319 1.00 92.06 85 LYS A O 1
ATOM 694 N N . GLU A 1 86 ? -19.123 2.156 26.813 1.00 92.88 86 GLU A N 1
ATOM 695 C CA . GLU A 1 86 ? -20.086 1.613 27.786 1.00 92.88 86 GLU A CA 1
ATOM 696 C C . GLU A 1 86 ? -19.424 0.685 28.821 1.00 92.88 86 GLU A C 1
ATOM 698 O O . GLU A 1 86 ? -19.713 0.755 30.019 1.00 92.88 86 GLU A O 1
ATOM 703 N N . ILE A 1 87 ? -18.506 -0.189 28.389 1.00 90.81 87 ILE A N 1
ATOM 704 C CA . ILE A 1 87 ? -17.793 -1.106 29.295 1.00 90.81 87 ILE A CA 1
ATOM 705 C C . ILE A 1 87 ? -16.891 -0.327 30.259 1.00 90.81 87 ILE A C 1
ATOM 707 O O . ILE A 1 87 ? -16.824 -0.661 31.442 1.00 90.81 87 ILE A O 1
ATOM 711 N N . ILE A 1 88 ? -16.191 0.699 29.774 1.00 91.06 88 ILE A N 1
ATOM 712 C CA . ILE A 1 88 ? -15.300 1.511 30.610 1.00 91.06 88 ILE A CA 1
ATOM 713 C C . ILE A 1 88 ? -16.112 2.374 31.583 1.00 91.06 88 ILE A C 1
ATOM 715 O O . ILE A 1 88 ? -15.752 2.444 32.756 1.00 91.06 88 ILE A O 1
ATOM 719 N N . GLU A 1 89 ? -17.221 2.969 31.136 1.00 91.44 89 GLU A N 1
ATOM 720 C CA . GLU A 1 89 ? -18.117 3.772 31.980 1.00 91.44 89 GLU A CA 1
ATOM 721 C C . GLU A 1 89 ? -18.755 2.936 33.094 1.00 91.44 89 GLU A C 1
ATOM 723 O O . GLU A 1 89 ? -18.807 3.365 34.244 1.00 91.44 89 GLU A O 1
ATOM 728 N N . THR A 1 90 ? -19.179 1.708 32.789 1.00 90.81 90 THR A N 1
ATOM 729 C CA . THR A 1 90 ? -19.753 0.806 33.799 1.00 90.81 90 THR A CA 1
ATOM 730 C C . THR A 1 90 ? -18.699 0.169 34.707 1.00 90.81 90 THR A C 1
ATOM 732 O O . THR A 1 90 ? -19.008 -0.200 35.841 1.00 90.81 90 THR A O 1
ATOM 735 N N . ARG A 1 91 ? -17.459 -0.023 34.227 1.00 86.69 91 ARG A N 1
ATOM 736 C CA . ARG A 1 91 ? -16.407 -0.790 34.922 1.00 86.69 91 ARG A CA 1
ATOM 737 C C . ARG A 1 91 ? -15.019 -0.175 34.721 1.00 86.69 91 ARG A C 1
ATOM 739 O O . ARG A 1 91 ? -14.135 -0.777 34.112 1.00 86.69 91 ARG A O 1
ATOM 746 N N . ILE A 1 92 ? -14.800 0.982 35.341 1.00 82.00 92 ILE A N 1
ATOM 747 C CA . ILE A 1 92 ? -13.600 1.832 35.190 1.00 82.00 92 ILE A CA 1
ATOM 748 C C . ILE A 1 92 ? -12.272 1.093 35.481 1.00 82.00 92 ILE A C 1
ATOM 750 O O . ILE A 1 92 ? -11.238 1.405 34.896 1.00 82.00 92 ILE A O 1
ATOM 754 N N . HIS A 1 93 ? -12.269 0.065 36.338 1.00 89.75 93 HIS A N 1
ATOM 755 C CA . HIS A 1 93 ? -11.054 -0.699 36.669 1.00 89.75 93 HIS A CA 1
ATOM 756 C C . HIS A 1 93 ? -10.644 -1.744 35.619 1.00 89.75 93 HIS A C 1
ATOM 758 O O . HIS A 1 93 ? -9.632 -2.435 35.783 1.00 89.75 93 HIS A O 1
ATOM 764 N N . TYR A 1 94 ? -11.422 -1.926 34.552 1.00 90.62 94 TYR A N 1
ATOM 765 C CA . TYR A 1 94 ? -11.128 -2.950 33.559 1.00 90.62 94 TYR A CA 1
ATOM 766 C C . TYR A 1 94 ? -10.003 -2.496 32.630 1.00 90.62 94 TYR A C 1
ATOM 768 O O . TYR A 1 94 ? -10.114 -1.535 31.879 1.00 90.62 94 TYR A O 1
ATOM 776 N N . ARG A 1 95 ? -8.904 -3.254 32.636 1.00 87.19 95 ARG A N 1
ATOM 777 C CA . ARG A 1 95 ? -7.832 -3.115 31.643 1.00 87.19 95 ARG A CA 1
ATOM 778 C C . ARG A 1 95 ? -8.258 -3.670 30.284 1.00 87.19 95 ARG A C 1
ATOM 780 O O . ARG A 1 95 ? -9.131 -4.538 30.210 1.00 87.19 95 ARG A O 1
ATOM 787 N N . TYR A 1 96 ? -7.544 -3.262 29.231 1.00 89.62 96 TYR A N 1
ATOM 788 C CA . TYR A 1 96 ? -7.811 -3.641 27.834 1.00 89.62 96 TYR A CA 1
ATOM 789 C C . TYR A 1 96 ? -8.084 -5.144 27.643 1.00 89.62 96 TYR A C 1
ATOM 791 O O . TYR A 1 96 ? -8.985 -5.522 26.904 1.00 89.62 96 TYR A O 1
ATOM 799 N N . ARG A 1 97 ? -7.362 -6.018 28.361 1.00 90.56 97 ARG A N 1
ATOM 800 C CA . ARG A 1 97 ? -7.523 -7.476 28.258 1.00 90.56 97 ARG A CA 1
ATOM 801 C C . ARG A 1 97 ? -8.905 -7.950 28.720 1.00 90.56 97 ARG A C 1
ATOM 803 O O . ARG A 1 97 ? -9.459 -8.865 28.124 1.00 90.56 97 ARG A O 1
ATOM 810 N N . ARG A 1 98 ? -9.478 -7.337 29.762 1.00 92.50 98 ARG A N 1
ATOM 811 C CA . ARG A 1 98 ? -10.829 -7.670 30.253 1.00 92.50 98 ARG A CA 1
ATOM 812 C C . ARG A 1 98 ? -11.907 -7.125 29.326 1.00 92.50 98 ARG A C 1
ATOM 814 O O . ARG A 1 98 ? -12.849 -7.854 29.038 1.00 92.50 98 ARG A O 1
ATOM 821 N N . VAL A 1 99 ? -11.723 -5.908 28.814 1.00 92.19 99 VAL A N 1
ATOM 822 C CA . VAL A 1 99 ? -12.605 -5.321 27.792 1.00 92.19 99 VAL A CA 1
ATOM 823 C C . VAL A 1 99 ? -12.624 -6.204 26.541 1.00 92.19 99 VAL A C 1
ATOM 825 O O . VAL A 1 99 ? -13.693 -6.593 26.088 1.00 92.19 99 VAL A O 1
ATOM 828 N N . HIS A 1 100 ? -11.459 -6.645 26.058 1.00 91.38 100 HIS A N 1
ATOM 829 C CA . HIS A 1 100 ? -11.361 -7.546 24.908 1.00 91.38 100 HIS A CA 1
ATOM 830 C C . HIS A 1 100 ? -12.104 -8.873 25.135 1.00 91.38 100 HIS A C 1
ATOM 832 O O . HIS A 1 100 ? -12.812 -9.334 24.242 1.00 91.38 100 HIS A O 1
ATOM 838 N N . VAL A 1 101 ? -11.989 -9.489 26.317 1.00 92.19 101 VAL A N 1
ATOM 839 C CA . VAL A 1 101 ? -12.730 -10.727 26.624 1.00 92.19 101 VAL A CA 1
ATOM 840 C C . VAL A 1 101 ? -14.244 -10.500 26.587 1.00 92.19 101 VAL A C 1
ATOM 842 O O . VAL A 1 101 ? -14.962 -11.371 26.103 1.00 92.19 101 VAL A O 1
ATOM 845 N N . MET A 1 102 ? -14.737 -9.354 27.067 1.00 91.19 102 MET A N 1
ATOM 846 C CA . MET A 1 102 ? -16.164 -9.015 26.982 1.00 91.19 102 MET A CA 1
ATOM 847 C C . MET A 1 102 ? -16.606 -8.822 25.530 1.00 91.19 102 MET A C 1
ATOM 849 O O . MET A 1 102 ? -17.558 -9.464 25.102 1.00 91.19 102 MET A O 1
ATOM 853 N N . LEU A 1 103 ? -15.849 -8.054 24.747 1.00 91.69 103 LEU A N 1
ATOM 854 C CA . LEU A 1 103 ? -16.145 -7.830 23.330 1.00 91.69 103 LEU A CA 1
ATOM 855 C C . LEU A 1 103 ? -16.134 -9.126 22.507 1.00 91.69 103 LEU A C 1
ATOM 857 O O . LEU A 1 103 ? -16.957 -9.297 21.613 1.00 91.69 103 LEU A O 1
ATOM 861 N N . ARG A 1 104 ? -15.239 -10.069 22.831 1.00 91.56 104 ARG A N 1
ATOM 862 C CA . ARG A 1 104 ? -15.202 -11.388 22.183 1.00 91.56 104 ARG A CA 1
ATOM 863 C C . ARG A 1 104 ? -16.425 -12.236 22.536 1.00 91.56 104 ARG A C 1
ATOM 865 O O . ARG A 1 104 ? -16.945 -12.934 21.676 1.00 91.56 104 ARG A O 1
ATOM 872 N N . ARG A 1 105 ? -16.907 -12.172 23.783 1.00 89.06 105 ARG A N 1
ATOM 873 C CA . ARG A 1 105 ? -18.150 -12.858 24.194 1.00 89.06 105 ARG A CA 1
ATOM 874 C C . ARG A 1 105 ? -19.382 -12.298 23.490 1.00 89.06 105 ARG A C 1
ATOM 876 O O . ARG A 1 105 ? -20.320 -13.040 23.244 1.00 89.06 105 ARG A O 1
ATOM 883 N N . GLU A 1 106 ? -19.361 -11.012 23.170 1.00 89.06 106 GLU A N 1
ATOM 884 C CA . GLU A 1 106 ? -20.430 -10.319 22.446 1.00 89.06 106 GLU A CA 1
ATOM 885 C C . GLU A 1 106 ? -20.335 -10.500 20.921 1.00 89.06 106 GLU A C 1
ATOM 887 O O . GLU A 1 106 ? -21.190 -10.009 20.194 1.00 89.06 106 GLU A O 1
ATOM 892 N N . GLY A 1 107 ? -19.309 -11.200 20.421 1.00 87.81 107 GLY A N 1
ATOM 893 C CA . GLY A 1 107 ? -19.106 -11.434 18.988 1.00 87.81 107 GLY A CA 1
ATOM 894 C C . GLY A 1 107 ? -18.616 -10.210 18.207 1.00 87.81 107 GLY A C 1
ATOM 895 O O . GLY A 1 107 ? -18.543 -10.262 16.984 1.00 87.81 107 GLY A O 1
ATOM 896 N N . LEU A 1 108 ? -18.251 -9.122 18.893 1.00 82.19 108 LEU A N 1
ATOM 897 C CA . LEU A 1 108 ? -17.790 -7.873 18.275 1.00 82.19 108 LEU A CA 1
ATOM 898 C C . LEU A 1 108 ? -16.313 -7.919 17.858 1.00 82.19 108 LEU A C 1
ATOM 900 O O . LEU A 1 108 ? -15.872 -7.097 17.059 1.00 82.19 108 LEU A O 1
ATOM 904 N N . VAL A 1 109 ? -15.536 -8.855 18.413 1.00 80.38 109 VAL A N 1
ATOM 905 C CA . VAL A 1 109 ? -14.112 -9.048 18.098 1.00 80.38 109 VAL A CA 1
ATOM 906 C C . VAL A 1 109 ? -13.808 -10.544 17.996 1.00 80.38 109 VAL A C 1
ATOM 908 O O . VAL A 1 109 ? -14.078 -11.287 18.942 1.00 80.38 109 VAL A O 1
ATOM 911 N N . GLY A 1 110 ? -13.224 -10.967 16.870 1.00 73.69 110 GLY A N 1
ATOM 912 C CA . GLY A 1 110 ? -12.692 -12.320 16.640 1.00 73.69 110 GLY A CA 1
ATOM 913 C C . GLY A 1 110 ? -11.241 -12.439 17.080 1.00 73.69 110 GLY A C 1
ATOM 914 O O . GLY A 1 110 ? -10.415 -11.699 16.512 1.00 73.69 110 GLY A O 1
#

pLDDT: mean 82.48, std 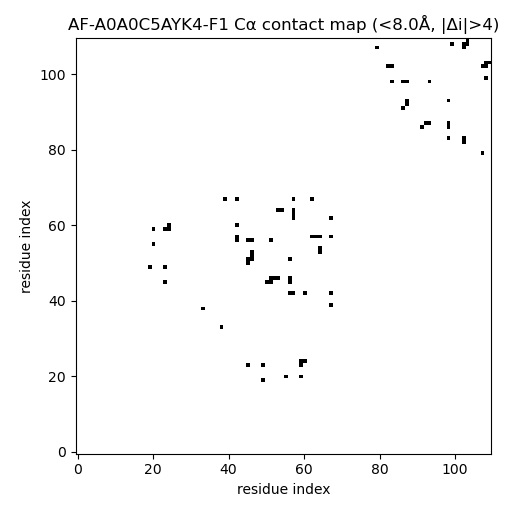9.24, range [57.78, 93.38]